Protein AF-A0A9N9SFZ7-F1 (afdb_monomer_lite)

pLDDT: mean 72.66, std 18.43, range [42.03, 94.31]

Foldseek 3Di:
DDPLLLLVLVLVPCLQQAPVDPSVPVPVSNLVSLVVSCVVVVHHSVVSNVSVVVVVVVLVVVVVVQVPDDPPPPRPPDPDPCNVSNCSNVVRPPDPPDPDDDDDPDPPDPPVVVVVVVVVVVVVVPPPPDDDPDDDDDD

Secondary structure (DSSP, 8-state):
--HHHHHHHHHT-GGGT-TTSGGGG-HHHHHHHHHHHHHHHTS-HHHHHHHHHHHHHHHHHHHHHHHHS-TTS-------TTTTTTGGGGGG----------------SSTTHHHHHHHHHHHTTSSSS----PPPPP-

Radius of gyration: 21.49 Å; chains: 1; bounding box: 52×38×78 Å

Organism: Phaedon cochleariae (NCBI:txid80249)

InterPro domains:
  IPR006578 MADF domain [PF10545] (6-89)
  IPR006578 MADF domain [PS51029] (5-94)
  IPR039353 Transcription factor Adf-1 [PTHR12243] (5-99)

Sequence (139 aa):
MDDGQLIERVGAFPQLFVKSDARYKNNRMRENAWKSIGIILDETPEACEHRWKILRNKYTGLRREVKLTPSGSGASEITWPYFKSMSFLDPYSQTRKSFSNITLKNVKENAWDSFSQMTELEENTKKENFEDSEPLPDV

Structure (mmCIF, N/CA/C/O backbone):
data_AF-A0A9N9SFZ7-F1
#
_entry.id   AF-A0A9N9SFZ7-F1
#
loop_
_atom_site.group_PDB
_atom_site.id
_atom_site.type_symbol
_atom_site.label_atom_id
_atom_site.label_alt_id
_atom_site.label_comp_id
_atom_site.label_asym_id
_atom_site.label_entity_id
_atom_site.label_seq_id
_atom_site.pdbx_PDB_ins_code
_atom_site.Cartn_x
_atom_site.Cartn_y
_atom_site.Cartn_z
_atom_site.occupancy
_atom_site.B_iso_or_equiv
_atom_site.auth_seq_id
_atom_site.auth_comp_id
_atom_site.auth_asym_id
_atom_site.auth_atom_id
_atom_site.pdbx_PDB_model_num
ATOM 1 N N . MET A 1 1 ? -0.972 10.560 -10.895 1.00 81.69 1 MET A N 1
ATOM 2 C CA . MET A 1 1 ? -1.413 9.242 -10.377 1.00 81.69 1 MET A CA 1
ATOM 3 C C . MET A 1 1 ? -2.711 9.307 -9.564 1.00 81.69 1 MET A C 1
ATOM 5 O O . MET A 1 1 ? -2.791 10.101 -8.632 1.00 81.69 1 MET A O 1
ATOM 9 N N . ASP A 1 2 ? -3.698 8.453 -9.872 1.00 91.44 2 ASP A N 1
ATOM 10 C CA . ASP A 1 2 ? -4.908 8.237 -9.053 1.00 91.44 2 ASP A CA 1
ATOM 11 C C . ASP A 1 2 ? -4.661 7.177 -7.958 1.00 91.44 2 ASP A C 1
ATOM 13 O O . ASP A 1 2 ? -4.240 6.050 -8.237 1.00 91.44 2 ASP A O 1
ATOM 17 N N . ASP A 1 3 ? -4.924 7.531 -6.697 1.00 92.69 3 ASP A N 1
ATOM 18 C CA . ASP A 1 3 ? -4.685 6.651 -5.545 1.00 92.69 3 ASP A CA 1
ATOM 19 C C . ASP A 1 3 ? -5.607 5.432 -5.508 1.00 92.69 3 ASP A C 1
ATOM 21 O O . ASP A 1 3 ? -5.183 4.352 -5.095 1.00 92.69 3 ASP A O 1
ATOM 25 N N . GLY A 1 4 ? -6.870 5.591 -5.904 1.00 92.75 4 GLY A N 1
ATOM 26 C CA . GLY A 1 4 ? -7.840 4.502 -5.918 1.00 92.75 4 GLY A CA 1
ATOM 27 C C . GLY A 1 4 ? -7.418 3.418 -6.902 1.00 92.75 4 GLY A C 1
ATOM 28 O O . GLY A 1 4 ? -7.376 2.239 -6.542 1.00 92.75 4 GLY A O 1
ATOM 29 N N . GLN A 1 5 ? -7.006 3.832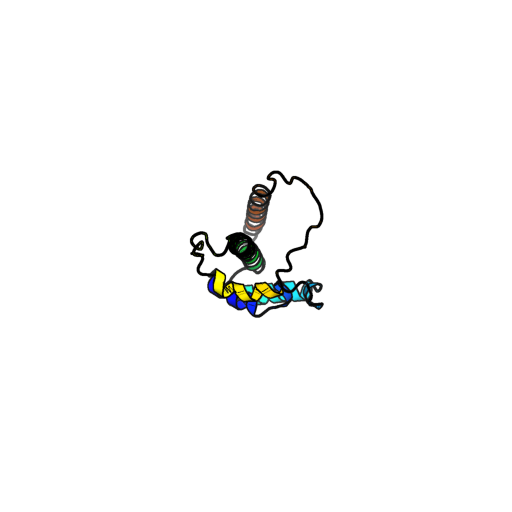 -8.102 1.00 92.81 5 GLN A N 1
ATOM 30 C CA . GLN A 1 5 ? -6.472 2.932 -9.120 1.00 92.81 5 GLN A CA 1
ATOM 31 C C . GLN A 1 5 ? -5.174 2.267 -8.656 1.00 92.81 5 GLN A C 1
ATOM 33 O O . GLN A 1 5 ? -5.033 1.052 -8.786 1.00 92.81 5 GLN A O 1
ATOM 38 N N . LEU A 1 6 ? -4.246 3.015 -8.049 1.00 93.88 6 LEU A N 1
ATOM 39 C CA . LEU A 1 6 ? -3.015 2.436 -7.504 1.00 93.88 6 LEU A CA 1
ATOM 40 C C . LEU A 1 6 ? -3.310 1.330 -6.482 1.00 93.88 6 LEU A C 1
ATOM 42 O O . LEU A 1 6 ? -2.698 0.263 -6.528 1.00 93.88 6 LEU A O 1
ATOM 46 N N . ILE A 1 7 ? -4.259 1.559 -5.574 1.00 94.31 7 ILE A N 1
ATOM 47 C CA . ILE A 1 7 ? -4.635 0.591 -4.537 1.00 94.31 7 ILE A CA 1
ATOM 48 C C . ILE A 1 7 ? -5.212 -0.679 -5.145 1.00 94.31 7 ILE A C 1
ATOM 50 O O . ILE A 1 7 ? -4.828 -1.777 -4.739 1.00 94.31 7 ILE A O 1
ATOM 54 N N . GLU A 1 8 ? -6.114 -0.532 -6.112 1.00 93.25 8 GLU A N 1
ATOM 55 C CA . GLU A 1 8 ? -6.723 -1.657 -6.812 1.00 93.25 8 GLU A CA 1
ATOM 56 C C . GLU A 1 8 ? -5.661 -2.498 -7.532 1.00 93.25 8 GLU A C 1
ATOM 58 O O . GLU A 1 8 ? -5.601 -3.717 -7.352 1.00 93.25 8 GLU A O 1
ATOM 63 N N . ARG A 1 9 ? -4.761 -1.847 -8.282 1.00 93.94 9 ARG A N 1
ATOM 64 C CA . ARG A 1 9 ? -3.688 -2.543 -9.001 1.00 93.94 9 ARG A CA 1
ATOM 65 C C . ARG A 1 9 ? -2.728 -3.233 -8.043 1.00 93.94 9 ARG A C 1
ATOM 67 O O . ARG A 1 9 ? -2.443 -4.409 -8.236 1.00 93.94 9 ARG A O 1
ATOM 74 N N . VAL A 1 10 ? -2.274 -2.566 -6.981 1.00 91.88 10 VAL A N 1
ATOM 75 C CA . VAL A 1 10 ? -1.390 -3.189 -5.981 1.00 91.88 10 VAL A CA 1
ATOM 76 C C . VAL A 1 10 ? -2.081 -4.356 -5.267 1.00 91.88 10 VAL A C 1
ATOM 78 O O . VAL A 1 10 ? -1.433 -5.368 -4.997 1.00 91.88 10 VAL A O 1
ATOM 81 N N . GLY A 1 11 ? -3.390 -4.265 -5.015 1.00 89.19 11 GLY A N 1
ATOM 82 C CA . GLY A 1 11 ? -4.188 -5.355 -4.449 1.00 89.19 11 GLY A CA 1
ATOM 83 C C . GLY A 1 11 ? -4.188 -6.626 -5.305 1.00 89.19 11 GLY A C 1
ATOM 84 O O . GLY A 1 11 ? -4.209 -7.728 -4.756 1.00 89.19 11 GLY A O 1
ATOM 85 N N . ALA A 1 12 ? -4.065 -6.491 -6.629 1.00 89.25 12 ALA A N 1
ATOM 86 C CA . ALA A 1 12 ? -3.950 -7.614 -7.561 1.00 89.25 12 ALA A CA 1
ATOM 87 C C . ALA A 1 12 ? -2.560 -8.283 -7.574 1.00 89.25 12 ALA A C 1
ATOM 89 O O . ALA A 1 12 ? -2.413 -9.375 -8.124 1.00 89.25 12 ALA A O 1
ATOM 90 N N . PHE A 1 13 ? -1.544 -7.673 -6.950 1.00 88.19 13 PHE A N 1
ATOM 91 C CA . PHE A 1 13 ? -0.168 -8.177 -6.912 1.00 88.19 13 PHE A CA 1
ATOM 92 C C . PHE A 1 13 ? 0.295 -8.497 -5.475 1.00 88.19 13 PHE A C 1
ATOM 94 O O . PHE A 1 13 ? 1.019 -7.708 -4.854 1.00 88.19 13 PHE A O 1
ATOM 101 N N . PRO A 1 14 ? -0.039 -9.689 -4.934 1.00 83.31 14 PRO A N 1
ATOM 102 C CA . PRO A 1 14 ? 0.351 -10.118 -3.587 1.00 83.31 14 PRO A CA 1
ATOM 103 C C . PRO A 1 14 ? 1.852 -10.006 -3.292 1.00 83.31 14 PRO A C 1
ATOM 105 O O . PRO A 1 14 ? 2.240 -9.700 -2.164 1.00 83.31 14 PRO A O 1
ATOM 108 N N . GLN A 1 15 ? 2.715 -10.176 -4.299 1.00 83.75 15 GLN A N 1
ATOM 109 C CA . GLN A 1 15 ? 4.170 -10.074 -4.155 1.00 83.75 15 GLN A CA 1
ATOM 110 C C . GLN A 1 15 ? 4.660 -8.697 -3.676 1.00 83.75 15 GLN A C 1
ATOM 112 O O . GLN A 1 15 ? 5.801 -8.585 -3.228 1.00 83.75 15 GLN A O 1
ATOM 117 N N . LEU A 1 16 ? 3.827 -7.653 -3.749 1.00 85.75 16 LEU A N 1
ATOM 118 C CA . LEU A 1 16 ? 4.174 -6.302 -3.304 1.00 85.75 16 LEU A CA 1
ATOM 119 C C . LEU A 1 16 ? 3.919 -6.067 -1.809 1.00 85.75 16 LEU A C 1
ATOM 121 O O . LEU A 1 16 ? 4.573 -5.215 -1.201 1.00 85.75 16 LEU A O 1
ATOM 125 N N . PHE A 1 17 ? 3.003 -6.816 -1.187 1.00 82.88 17 PHE A N 1
ATOM 126 C CA . PHE A 1 17 ? 2.578 -6.562 0.197 1.00 82.88 17 PHE A CA 1
ATOM 127 C C . PHE A 1 17 ? 2.595 -7.791 1.119 1.00 82.88 17 PHE A C 1
ATOM 129 O O . PHE A 1 17 ? 2.693 -7.624 2.341 1.00 82.88 17 PHE A O 1
ATOM 136 N N . VAL A 1 18 ? 2.562 -9.008 0.571 1.00 82.25 18 VAL A N 1
ATOM 137 C CA . VAL A 1 18 ? 2.530 -10.266 1.328 1.00 82.25 18 VAL A CA 1
ATOM 138 C C . VAL A 1 18 ? 3.947 -10.719 1.678 1.00 82.25 18 VAL A C 1
ATOM 140 O O . VAL A 1 18 ? 4.608 -11.417 0.921 1.00 82.25 18 VAL A O 1
ATOM 143 N N . LYS A 1 19 ? 4.414 -10.365 2.879 1.00 71.19 19 LYS A N 1
ATOM 144 C CA . LYS A 1 19 ? 5.759 -10.733 3.373 1.00 71.19 19 LYS A CA 1
ATOM 145 C C . LYS A 1 19 ? 5.975 -12.240 3.564 1.00 71.19 19 LYS A C 1
ATOM 147 O O . LYS A 1 19 ? 7.119 -12.679 3.638 1.00 71.19 19 LYS A O 1
ATOM 152 N N . SER A 1 20 ? 4.894 -13.006 3.707 1.00 68.38 20 SER A N 1
ATOM 153 C CA . SER A 1 20 ? 4.920 -14.463 3.870 1.00 68.38 20 SER A CA 1
ATOM 154 C C . SER A 1 20 ? 5.062 -15.220 2.548 1.00 68.38 20 SER A C 1
ATOM 156 O O . SER A 1 20 ? 5.303 -16.422 2.572 1.00 68.38 20 SER A O 1
ATOM 158 N N . ASP A 1 21 ? 4.925 -14.547 1.403 1.00 68.25 21 ASP A N 1
ATOM 159 C CA . ASP A 1 21 ? 5.059 -15.174 0.092 1.00 68.25 21 ASP A CA 1
ATOM 160 C C . ASP A 1 21 ? 6.545 -15.343 -0.262 1.00 68.25 21 ASP A C 1
ATOM 162 O O . ASP A 1 21 ? 7.345 -14.415 -0.124 1.00 68.25 21 ASP A O 1
ATOM 166 N N . ALA A 1 22 ? 6.934 -16.516 -0.763 1.00 65.19 22 ALA A N 1
ATOM 167 C CA . ALA A 1 22 ? 8.285 -16.746 -1.273 1.00 65.19 22 ALA A CA 1
ATOM 168 C C . ALA A 1 22 ? 8.652 -15.754 -2.396 1.00 65.19 22 ALA A C 1
ATOM 170 O O . ALA A 1 22 ? 9.804 -15.330 -2.504 1.00 65.19 22 ALA A O 1
ATOM 171 N N . ARG A 1 23 ? 7.660 -15.315 -3.181 1.00 64.38 23 ARG A N 1
ATOM 172 C CA . ARG A 1 23 ? 7.803 -14.345 -4.277 1.00 64.38 23 ARG A CA 1
ATOM 173 C C . ARG A 1 23 ? 8.104 -12.930 -3.793 1.00 64.38 23 ARG A C 1
ATOM 175 O O . ARG A 1 23 ? 8.724 -12.172 -4.529 1.00 64.38 23 ARG A O 1
ATOM 182 N N . TYR A 1 24 ? 7.758 -12.587 -2.549 1.00 68.06 24 TYR A N 1
ATOM 183 C CA . TYR A 1 24 ? 8.119 -11.298 -1.945 1.00 68.06 24 TYR A CA 1
ATOM 184 C C . TYR A 1 24 ? 9.639 -11.142 -1.783 1.00 68.06 24 TYR A C 1
ATOM 186 O O . TYR A 1 24 ? 10.162 -10.031 -1.843 1.00 68.06 24 TYR A O 1
ATOM 194 N N . LYS A 1 25 ? 10.376 -12.252 -1.621 1.00 70.12 25 LYS A N 1
ATOM 195 C CA . LYS A 1 25 ? 11.847 -12.239 -1.550 1.00 70.12 25 LYS A CA 1
ATOM 196 C C . LYS A 1 25 ? 12.513 -12.104 -2.923 1.00 70.12 25 LYS A C 1
ATOM 198 O O . LYS A 1 25 ? 13.714 -11.863 -2.989 1.00 70.12 25 LYS A O 1
ATOM 203 N N . ASN A 1 26 ? 11.760 -12.260 -4.011 1.00 82.81 26 ASN A N 1
ATOM 204 C CA . ASN A 1 26 ? 12.292 -12.144 -5.359 1.00 82.81 26 ASN A CA 1
ATOM 205 C C . ASN A 1 26 ? 12.204 -10.688 -5.837 1.00 82.81 26 ASN A C 1
ATOM 207 O O . ASN A 1 26 ? 11.155 -10.233 -6.298 1.00 82.81 26 ASN A O 1
ATOM 211 N N . ASN A 1 27 ? 13.324 -9.964 -5.749 1.00 81.69 27 ASN A N 1
ATOM 212 C CA . ASN A 1 27 ? 13.406 -8.565 -6.181 1.00 81.69 27 ASN A CA 1
ATOM 213 C C . ASN A 1 27 ? 12.962 -8.373 -7.635 1.00 81.69 27 ASN A C 1
ATOM 215 O O . ASN A 1 27 ? 12.226 -7.433 -7.915 1.00 81.69 27 ASN A O 1
ATOM 219 N N . ARG A 1 28 ? 13.296 -9.309 -8.534 1.00 85.31 28 ARG A N 1
ATOM 220 C CA . ARG A 1 28 ? 12.907 -9.228 -9.949 1.00 85.31 28 ARG A CA 1
ATOM 221 C C . ARG A 1 28 ? 11.390 -9.290 -10.139 1.00 85.31 28 ARG A C 1
ATOM 223 O O . ARG A 1 28 ? 10.843 -8.601 -10.989 1.00 85.31 28 ARG A O 1
ATOM 230 N N . MET A 1 29 ? 10.686 -10.091 -9.336 1.00 85.94 29 MET A N 1
ATOM 231 C CA . MET A 1 29 ? 9.219 -10.163 -9.400 1.00 85.94 29 MET A CA 1
ATOM 232 C C . MET A 1 29 ? 8.552 -8.897 -8.864 1.00 85.94 29 MET A C 1
ATOM 234 O O . MET A 1 29 ? 7.520 -8.486 -9.391 1.00 85.94 29 MET A O 1
ATOM 238 N N . ARG A 1 30 ? 9.134 -8.282 -7.829 1.00 87.75 30 ARG A N 1
ATOM 239 C CA . ARG A 1 30 ? 8.652 -7.007 -7.287 1.00 87.75 30 ARG A CA 1
ATOM 240 C C . ARG A 1 30 ? 8.861 -5.867 -8.277 1.00 87.75 30 ARG A C 1
ATOM 242 O O . ARG A 1 30 ? 7.928 -5.115 -8.522 1.00 87.75 30 ARG A O 1
ATOM 249 N N . GLU A 1 31 ? 10.045 -5.788 -8.874 1.00 88.81 31 GLU A N 1
ATOM 250 C CA . GLU A 1 31 ? 10.368 -4.792 -9.896 1.00 88.81 31 GLU A CA 1
ATOM 251 C C . GLU A 1 31 ? 9.445 -4.928 -11.113 1.00 88.81 31 GLU A C 1
ATOM 253 O O . GLU A 1 31 ? 8.843 -3.948 -11.542 1.00 88.81 31 GLU A O 1
ATOM 258 N N . ASN A 1 32 ? 9.244 -6.150 -11.619 1.00 91.06 32 ASN A N 1
ATOM 259 C CA . ASN A 1 32 ? 8.327 -6.390 -12.733 1.00 91.06 32 ASN A CA 1
ATOM 260 C C . ASN A 1 32 ? 6.887 -5.985 -12.398 1.00 91.06 32 ASN A C 1
ATOM 262 O O . ASN A 1 32 ? 6.207 -5.415 -13.243 1.00 91.06 32 ASN A O 1
ATOM 266 N N . ALA A 1 33 ? 6.429 -6.242 -11.170 1.00 91.94 33 ALA A N 1
ATOM 267 C CA . ALA A 1 33 ? 5.096 -5.836 -10.739 1.00 91.94 33 ALA A CA 1
ATOM 268 C C . ALA A 1 33 ? 4.944 -4.309 -10.727 1.00 91.94 33 ALA A C 1
ATOM 270 O O . ALA A 1 33 ? 3.966 -3.797 -11.263 1.00 91.94 33 ALA A O 1
ATOM 271 N N . TRP A 1 34 ? 5.923 -3.579 -10.181 1.00 92.69 34 TRP A N 1
ATOM 272 C CA . TRP A 1 34 ? 5.909 -2.116 -10.212 1.00 92.69 34 TRP A CA 1
ATOM 273 C C . TRP A 1 34 ? 5.976 -1.564 -11.631 1.00 92.69 34 TRP A C 1
ATOM 275 O O . TRP A 1 34 ? 5.230 -0.642 -11.938 1.00 92.69 34 TRP A O 1
ATOM 285 N N . LYS A 1 35 ? 6.787 -2.158 -12.516 1.00 93.00 35 LYS A N 1
ATOM 286 C CA . LYS A 1 35 ? 6.829 -1.784 -13.938 1.00 93.00 35 LYS A CA 1
ATOM 287 C C . LYS A 1 35 ? 5.470 -1.967 -14.607 1.00 93.00 35 LYS A C 1
ATOM 289 O O . LYS A 1 35 ? 5.008 -1.067 -15.296 1.00 93.00 35 LYS A O 1
ATOM 294 N N . SER A 1 36 ? 4.803 -3.099 -14.378 1.00 93.50 36 SER A N 1
ATOM 295 C CA . SER A 1 36 ? 3.460 -3.336 -14.915 1.00 93.50 36 SER A CA 1
ATOM 296 C C . SER A 1 36 ? 2.442 -2.318 -14.400 1.00 93.50 36 SER A C 1
ATOM 298 O O . SER A 1 36 ? 1.630 -1.835 -15.179 1.00 93.50 36 SER A O 1
ATOM 300 N N . ILE A 1 37 ? 2.489 -1.974 -13.110 1.00 93.50 37 ILE A N 1
ATOM 301 C CA . ILE A 1 37 ? 1.605 -0.953 -12.528 1.00 93.50 37 ILE A CA 1
ATOM 302 C C . ILE A 1 37 ? 1.901 0.426 -13.126 1.00 93.50 37 ILE A C 1
ATOM 304 O O . ILE A 1 37 ? 0.962 1.110 -13.518 1.00 93.50 37 ILE A O 1
ATOM 308 N N . GLY A 1 38 ? 3.177 0.800 -13.239 1.00 92.50 38 GLY A N 1
ATOM 309 C CA . GLY A 1 38 ? 3.602 2.071 -13.822 1.00 92.50 38 GLY A CA 1
ATOM 310 C C . GLY A 1 38 ? 3.100 2.248 -15.253 1.00 92.50 38 GLY A C 1
ATOM 311 O O . GLY A 1 38 ? 2.463 3.247 -15.553 1.00 92.50 38 GLY A O 1
ATOM 312 N N . ILE A 1 39 ? 3.242 1.221 -16.099 1.00 93.06 39 ILE A N 1
ATOM 313 C CA . ILE A 1 39 ? 2.717 1.237 -17.477 1.00 93.06 39 ILE A CA 1
ATOM 314 C C . ILE A 1 39 ? 1.194 1.442 -17.507 1.00 93.06 39 ILE A C 1
ATOM 316 O O . ILE A 1 39 ? 0.680 2.151 -18.363 1.00 93.06 39 ILE A O 1
ATOM 320 N N . ILE A 1 40 ? 0.456 0.813 -16.589 1.00 91.75 40 ILE A N 1
ATOM 321 C CA . ILE A 1 40 ? -1.011 0.912 -16.540 1.00 91.75 40 ILE A CA 1
ATOM 322 C C . ILE A 1 40 ? -1.473 2.298 -16.075 1.00 91.75 40 ILE A C 1
ATOM 324 O O . ILE A 1 40 ? -2.528 2.758 -16.505 1.00 91.75 40 ILE A O 1
ATOM 328 N N . LEU A 1 41 ? -0.725 2.921 -15.164 1.00 91.12 41 LEU A N 1
ATOM 329 C CA . LEU A 1 41 ? -1.050 4.223 -14.579 1.00 91.12 41 LEU A CA 1
ATOM 330 C C . LEU A 1 41 ? -0.384 5.398 -15.307 1.00 91.12 41 LEU A C 1
ATOM 332 O O . LEU A 1 41 ? -0.596 6.530 -14.883 1.00 91.12 41 LEU A O 1
ATOM 336 N N . ASP A 1 42 ? 0.380 5.121 -16.367 1.00 91.81 42 ASP A N 1
ATOM 337 C CA . ASP A 1 42 ? 1.206 6.084 -17.106 1.00 91.81 42 ASP A CA 1
ATOM 338 C C . ASP A 1 42 ? 2.192 6.849 -16.202 1.00 91.81 42 ASP A C 1
ATOM 340 O O . ASP A 1 42 ? 2.348 8.063 -1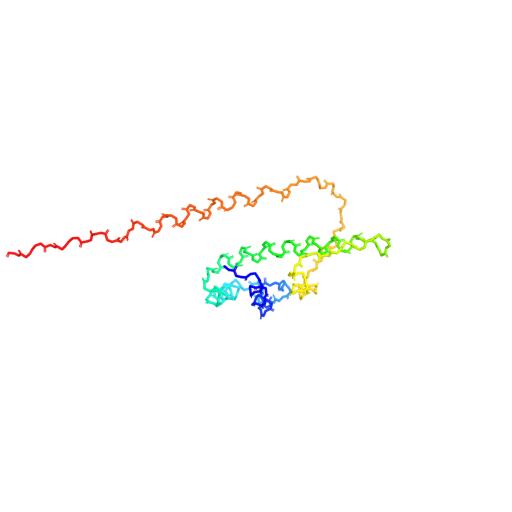6.269 1.00 91.81 42 ASP A O 1
ATOM 344 N N . GLU A 1 43 ? 2.827 6.120 -15.282 1.00 92.81 43 GLU A N 1
ATOM 345 C CA . GLU A 1 43 ? 3.687 6.663 -14.228 1.00 92.81 43 GLU A CA 1
ATOM 346 C C . GLU A 1 43 ? 4.945 5.806 -14.041 1.00 92.81 43 GLU A C 1
ATOM 348 O O . GLU A 1 43 ? 5.006 4.635 -14.432 1.00 92.81 43 GLU A O 1
ATOM 353 N N . THR A 1 44 ? 5.967 6.359 -13.386 1.00 91.88 44 THR A N 1
ATOM 354 C CA . THR A 1 44 ? 7.187 5.597 -13.095 1.00 91.88 44 THR A CA 1
ATOM 355 C C . THR A 1 44 ? 6.940 4.552 -11.995 1.00 91.88 44 THR A C 1
ATOM 357 O O . THR A 1 44 ? 6.163 4.785 -11.053 1.00 91.88 44 THR A O 1
ATOM 360 N N . PRO A 1 45 ? 7.577 3.367 -12.075 1.00 89.75 45 PRO A N 1
ATOM 361 C CA . PRO A 1 45 ? 7.457 2.346 -11.037 1.00 89.75 45 PRO A CA 1
ATOM 362 C C . PRO A 1 45 ? 7.906 2.860 -9.660 1.00 89.75 45 PRO A C 1
ATOM 364 O O . PRO A 1 45 ? 7.320 2.485 -8.642 1.00 89.75 45 PRO A O 1
ATOM 367 N N . GLU A 1 46 ? 8.893 3.755 -9.621 1.00 89.88 46 GLU A N 1
ATOM 368 C CA . GLU A 1 46 ? 9.410 4.393 -8.412 1.00 89.88 46 GLU A CA 1
ATOM 369 C C . GLU A 1 46 ? 8.367 5.317 -7.769 1.00 89.88 46 GLU A C 1
ATOM 371 O O . GLU A 1 46 ? 8.138 5.234 -6.556 1.00 89.88 46 GLU A O 1
ATOM 376 N N . ALA A 1 47 ? 7.678 6.141 -8.570 1.00 89.12 47 ALA A N 1
ATOM 377 C CA . ALA A 1 47 ? 6.590 6.995 -8.093 1.00 89.12 47 ALA A CA 1
ATOM 378 C C . ALA A 1 47 ? 5.423 6.159 -7.545 1.00 89.12 47 ALA A C 1
ATOM 380 O O . ALA A 1 47 ? 4.896 6.456 -6.468 1.00 89.12 47 ALA A O 1
ATOM 381 N N . CYS A 1 48 ? 5.068 5.061 -8.227 1.00 92.12 48 CYS A N 1
ATOM 382 C CA . CYS A 1 48 ? 4.033 4.124 -7.772 1.00 92.12 48 CYS A CA 1
ATOM 383 C C . CYS A 1 48 ? 4.393 3.513 -6.413 1.00 92.12 48 CYS A C 1
ATOM 385 O O . CYS A 1 48 ? 3.570 3.474 -5.491 1.00 92.12 48 CYS A O 1
ATOM 387 N N . GLU A 1 49 ? 5.637 3.047 -6.272 1.00 90.69 49 GLU A N 1
ATOM 388 C CA . GLU A 1 49 ? 6.122 2.447 -5.035 1.00 90.69 49 GLU A CA 1
ATOM 389 C C . GLU A 1 49 ? 6.122 3.459 -3.884 1.00 90.69 49 GLU A C 1
ATOM 391 O O . GLU A 1 49 ? 5.705 3.140 -2.763 1.00 90.69 49 GLU A O 1
ATOM 396 N N . HIS A 1 50 ? 6.592 4.678 -4.145 1.00 89.69 50 HIS A N 1
ATOM 397 C CA . HIS A 1 50 ? 6.624 5.757 -3.163 1.00 89.69 50 HIS A CA 1
ATOM 398 C C . HIS A 1 50 ? 5.218 6.119 -2.694 1.00 89.69 50 HIS A C 1
ATOM 400 O O . HIS A 1 50 ? 4.939 6.096 -1.488 1.00 89.69 50 HIS A O 1
ATOM 406 N N . ARG A 1 51 ? 4.295 6.332 -3.636 1.00 92.75 51 ARG A N 1
ATOM 407 C CA . ARG A 1 51 ? 2.909 6.667 -3.320 1.00 92.75 51 ARG A CA 1
ATOM 408 C C . ARG A 1 51 ? 2.234 5.566 -2.510 1.00 92.75 51 ARG A C 1
ATOM 410 O O . ARG A 1 51 ? 1.602 5.842 -1.486 1.00 92.75 51 ARG A O 1
ATOM 417 N N . TRP A 1 52 ? 2.449 4.308 -2.886 1.00 93.19 52 TRP A N 1
ATOM 418 C CA . TRP A 1 52 ? 1.946 3.159 -2.139 1.00 93.19 52 TRP A CA 1
ATOM 419 C C . TRP A 1 52 ? 2.477 3.104 -0.700 1.00 93.19 52 TRP A C 1
ATOM 421 O O . TRP A 1 52 ? 1.710 2.824 0.227 1.00 93.19 52 TRP A O 1
ATOM 431 N N . LYS A 1 53 ? 3.766 3.401 -0.472 1.00 89.69 53 LYS A N 1
ATOM 432 C CA . LYS A 1 53 ? 4.344 3.465 0.884 1.00 89.69 53 LYS A CA 1
ATOM 433 C C . LYS A 1 53 ? 3.623 4.501 1.748 1.00 89.69 53 LYS A C 1
ATOM 435 O O . LYS A 1 53 ? 3.291 4.190 2.894 1.00 89.69 53 LYS A O 1
ATOM 440 N N . ILE A 1 54 ? 3.335 5.686 1.205 1.00 91.19 54 ILE A N 1
ATOM 441 C CA . ILE A 1 54 ? 2.602 6.748 1.914 1.00 91.19 54 ILE A CA 1
ATOM 442 C C . ILE A 1 54 ? 1.196 6.271 2.291 1.00 91.19 54 ILE A C 1
ATOM 444 O O . ILE A 1 54 ? 0.812 6.333 3.463 1.00 91.19 54 ILE A O 1
ATOM 448 N N . LEU A 1 55 ? 0.444 5.741 1.321 1.00 92.50 55 LEU A N 1
ATOM 449 C CA . LEU A 1 55 ? -0.922 5.269 1.547 1.00 92.50 55 LEU A CA 1
ATOM 450 C C . LEU A 1 55 ? -0.956 4.138 2.587 1.00 92.50 55 LEU A C 1
ATOM 452 O O . LEU A 1 55 ? -1.750 4.170 3.529 1.00 92.50 55 LEU A O 1
ATOM 456 N N . ARG A 1 56 ? -0.035 3.172 2.485 1.00 90.38 56 ARG A N 1
ATOM 457 C CA . ARG A 1 56 ? 0.094 2.077 3.452 1.00 90.38 56 ARG A CA 1
ATOM 458 C C . ARG A 1 56 ? 0.431 2.589 4.851 1.00 90.38 56 ARG A C 1
ATOM 460 O O . ARG A 1 56 ? -0.136 2.098 5.826 1.00 90.38 56 ARG A O 1
ATOM 467 N N . ASN A 1 57 ? 1.344 3.551 4.980 1.00 88.69 57 ASN A N 1
ATOM 468 C CA . ASN A 1 57 ? 1.693 4.126 6.279 1.00 88.69 57 ASN A CA 1
ATOM 469 C C . ASN A 1 57 ? 0.460 4.756 6.937 1.00 88.69 57 ASN A C 1
ATOM 471 O O . ASN A 1 57 ? 0.150 4.413 8.082 1.00 88.69 57 ASN A O 1
ATOM 475 N N . LYS A 1 58 ? -0.295 5.568 6.185 1.00 90.12 58 LYS A N 1
ATOM 476 C CA . LYS A 1 58 ? -1.560 6.162 6.640 1.00 90.12 58 LYS A CA 1
ATOM 477 C C . LYS A 1 58 ? -2.573 5.096 7.064 1.00 90.12 58 LYS A C 1
ATOM 479 O O . LYS A 1 58 ? -3.099 5.167 8.173 1.00 90.12 58 LYS A O 1
ATOM 484 N N . TYR A 1 59 ? -2.762 4.058 6.248 1.00 90.25 59 TYR A N 1
ATOM 485 C CA . TYR A 1 59 ? -3.625 2.922 6.578 1.00 90.25 59 TYR A CA 1
ATOM 486 C C . TYR A 1 59 ? -3.225 2.246 7.894 1.00 90.25 59 TYR A C 1
ATOM 488 O O . TYR A 1 59 ? -4.071 2.008 8.753 1.00 90.25 59 TYR A O 1
ATOM 496 N N . THR A 1 60 ? -1.932 1.969 8.102 1.00 86.75 60 THR A N 1
ATOM 497 C CA . THR A 1 60 ? -1.472 1.316 9.338 1.00 86.75 60 THR A CA 1
ATOM 498 C C . THR A 1 60 ? -1.633 2.190 10.580 1.00 86.75 60 THR A C 1
ATOM 500 O O . THR A 1 60 ? -1.845 1.644 11.662 1.00 86.75 60 THR A O 1
ATOM 503 N N . GLY A 1 61 ? -1.539 3.517 10.444 1.00 85.12 61 GLY A N 1
ATOM 504 C CA . GLY A 1 61 ? -1.838 4.470 11.514 1.00 85.12 61 GLY A CA 1
ATOM 505 C C . GLY A 1 61 ? -3.312 4.415 11.905 1.00 85.12 61 GLY A C 1
ATOM 506 O O . GLY A 1 61 ? -3.624 4.071 13.043 1.00 85.12 61 GLY A O 1
ATOM 507 N N . LEU A 1 62 ? -4.203 4.610 10.926 1.00 86.81 62 LEU A N 1
ATOM 508 C CA . LEU A 1 62 ? -5.656 4.526 11.117 1.00 86.81 62 LEU A CA 1
ATOM 509 C C . LEU A 1 62 ? -6.073 3.169 11.695 1.00 86.81 62 LEU A C 1
ATOM 511 O O . LEU A 1 62 ? -6.879 3.087 12.615 1.00 86.81 62 LEU A O 1
ATOM 515 N N . ARG A 1 63 ? -5.471 2.072 11.222 1.00 85.00 63 ARG A N 1
ATOM 516 C CA . ARG A 1 63 ? -5.782 0.728 11.722 1.00 85.00 63 ARG A CA 1
ATOM 517 C C . ARG A 1 63 ? -5.377 0.526 13.182 1.00 85.00 63 ARG A C 1
ATOM 519 O O . ARG A 1 63 ? -6.017 -0.266 13.871 1.00 85.00 63 ARG A O 1
ATOM 526 N N . ARG A 1 64 ? -4.320 1.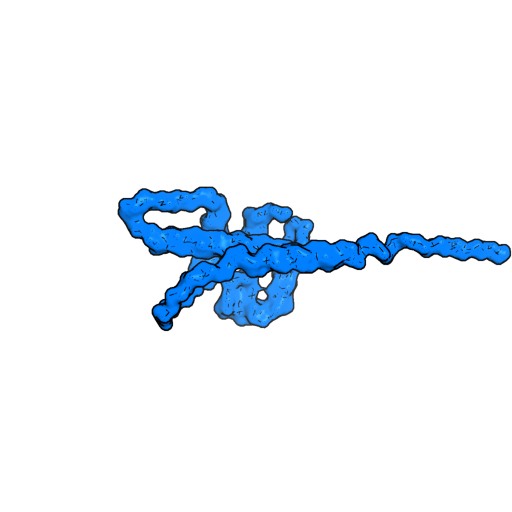195 13.659 1.00 82.31 64 ARG A N 1
ATOM 527 C CA . ARG A 1 64 ? -3.947 1.184 15.084 1.00 82.31 64 ARG A CA 1
ATOM 528 C C . ARG A 1 64 ? -4.923 2.005 15.910 1.00 82.31 64 ARG A C 1
ATOM 530 O O . ARG A 1 64 ? -5.329 1.519 16.954 1.00 82.31 64 ARG A O 1
ATOM 537 N N . GLU A 1 65 ? -5.313 3.179 15.429 1.00 81.31 65 GLU A N 1
ATOM 538 C CA . GLU A 1 65 ? -6.293 4.039 16.097 1.00 81.31 65 GLU A CA 1
ATOM 539 C C . GLU A 1 65 ? -7.610 3.289 16.330 1.00 81.31 65 GLU A C 1
ATOM 541 O O . GLU A 1 65 ? -8.037 3.139 17.468 1.00 81.31 65 GLU A O 1
ATOM 546 N N . VAL A 1 66 ? -8.149 2.648 15.289 1.00 80.88 66 VAL A N 1
ATOM 547 C CA . VAL A 1 66 ? -9.370 1.823 15.375 1.00 80.88 66 VAL A CA 1
ATOM 548 C C . VAL A 1 66 ? -9.254 0.683 16.386 1.00 80.88 66 VAL A C 1
ATOM 550 O O . VAL A 1 66 ? -10.235 0.325 17.026 1.00 80.88 66 VAL A O 1
ATOM 553 N N . LYS A 1 67 ? -8.070 0.073 16.521 1.00 76.06 67 LYS A N 1
ATOM 554 C CA . LYS A 1 67 ? -7.838 -1.000 17.503 1.00 76.06 67 LYS A CA 1
ATOM 555 C C . LYS A 1 67 ? -7.709 -0.477 18.935 1.00 76.06 67 LYS A C 1
ATOM 557 O O . LYS A 1 67 ? -7.924 -1.252 19.861 1.00 76.06 67 LYS A O 1
ATOM 562 N N . LEU A 1 68 ? -7.284 0.773 19.109 1.00 73.12 68 LEU A N 1
ATOM 563 C CA . LEU A 1 68 ? -7.066 1.39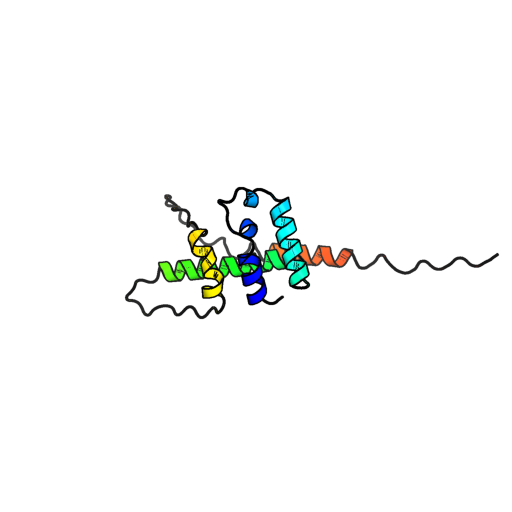8 20.412 1.00 73.12 68 LEU A CA 1
ATOM 564 C C . LEU A 1 68 ? -8.331 2.069 20.955 1.00 73.12 68 LEU A C 1
ATOM 566 O O . LEU A 1 68 ? -8.441 2.188 22.171 1.00 73.12 68 LEU A O 1
ATOM 570 N N . THR A 1 69 ? -9.277 2.467 20.098 1.00 68.38 69 THR A N 1
ATOM 571 C CA . THR A 1 69 ? -10.569 3.036 20.506 1.00 68.38 69 THR A CA 1
ATOM 572 C C . THR A 1 69 ? -11.465 1.954 21.136 1.00 68.38 69 THR A C 1
ATOM 574 O O . THR A 1 69 ? -11.892 1.034 20.435 1.00 68.38 69 THR A O 1
ATOM 577 N N . PRO A 1 70 ? -11.775 2.022 22.446 1.00 61.25 70 PRO A N 1
ATOM 578 C CA . PRO A 1 70 ? -12.666 1.066 23.105 1.00 61.25 70 PRO A CA 1
ATOM 579 C C . PRO A 1 70 ? -14.110 1.203 22.600 1.00 61.25 70 PRO A C 1
ATOM 581 O O . PRO A 1 70 ? -14.556 2.308 22.298 1.00 61.25 70 PRO A O 1
ATOM 584 N N . SER A 1 71 ? -14.880 0.107 22.589 1.00 59.19 71 SER A N 1
ATOM 585 C CA . SER A 1 71 ? -16.270 0.027 22.084 1.00 59.19 71 SER A CA 1
ATOM 586 C C . SER A 1 71 ? -17.327 0.914 22.784 1.00 59.19 71 SER A C 1
ATOM 588 O O . SER A 1 71 ? -18.516 0.696 22.580 1.00 59.19 71 SER A O 1
ATOM 590 N N . GLY A 1 72 ? -16.942 1.908 23.588 1.00 54.88 72 GLY A N 1
ATOM 591 C CA . GLY A 1 72 ? -17.858 2.822 24.288 1.00 54.88 72 GLY A CA 1
ATOM 592 C C . GLY A 1 72 ? -17.498 4.311 24.212 1.00 54.88 72 GLY A C 1
ATOM 593 O O . GLY A 1 72 ? -18.288 5.141 24.650 1.00 54.88 72 GLY A O 1
ATOM 594 N N . SER A 1 73 ? -16.343 4.678 23.652 1.00 58.03 73 SER A N 1
ATOM 595 C CA . SER A 1 73 ? -16.024 6.066 23.291 1.00 58.03 73 SER A CA 1
ATOM 596 C C . SER A 1 73 ? -16.461 6.285 21.847 1.00 58.03 73 SER A C 1
ATOM 598 O O . SER A 1 73 ? -16.100 5.460 21.009 1.00 58.03 73 SER A O 1
ATOM 600 N N . GLY A 1 74 ? -17.240 7.339 21.568 1.00 55.00 74 GLY A N 1
ATOM 601 C CA . GLY A 1 74 ? -17.781 7.653 20.237 1.00 55.00 74 GLY A CA 1
ATOM 602 C C . GLY A 1 74 ? -16.806 7.277 19.124 1.00 55.00 74 GLY A C 1
ATOM 603 O O . GLY A 1 74 ? -15.682 7.773 19.101 1.00 55.00 74 GLY A O 1
ATOM 604 N N . ALA A 1 75 ? -17.203 6.310 18.294 1.00 59.50 75 ALA A N 1
ATOM 605 C CA . ALA A 1 75 ? -16.325 5.698 17.311 1.00 59.50 75 ALA A CA 1
ATOM 606 C C . ALA A 1 75 ? -15.663 6.787 16.461 1.00 59.50 75 ALA A C 1
ATOM 608 O O . ALA A 1 75 ? -16.367 7.595 15.856 1.00 59.50 75 ALA A O 1
ATOM 609 N N . SER A 1 76 ? -14.328 6.810 16.415 1.00 63.00 76 SER A N 1
ATOM 610 C CA . SER A 1 76 ? -13.605 7.652 15.464 1.00 63.00 76 SER A CA 1
ATOM 611 C C . SER A 1 76 ? -14.031 7.222 14.062 1.00 63.00 76 SER A C 1
ATOM 613 O O . SER A 1 76 ? -13.636 6.155 13.585 1.00 63.00 76 SER A O 1
ATOM 615 N N . GLU A 1 77 ? -14.896 8.008 13.425 1.00 70.94 77 GLU A N 1
ATOM 616 C CA . GLU A 1 77 ? -15.316 7.748 12.058 1.00 70.94 77 GLU A CA 1
ATOM 617 C C . GLU A 1 77 ? -14.102 7.943 11.150 1.00 70.94 77 GLU A C 1
ATOM 619 O O . GLU A 1 77 ? -13.512 9.022 11.073 1.00 70.94 77 GLU A O 1
ATOM 624 N N . ILE A 1 78 ? -13.674 6.868 10.491 1.00 80.56 78 ILE A N 1
ATOM 625 C CA . ILE A 1 78 ? -12.533 6.936 9.586 1.00 80.56 78 ILE A CA 1
ATOM 626 C C . ILE A 1 78 ? -12.990 7.650 8.321 1.00 80.56 78 ILE A C 1
ATOM 628 O O . ILE A 1 78 ? -13.608 7.054 7.444 1.00 80.56 78 ILE A O 1
ATOM 632 N N . THR A 1 79 ? -12.627 8.920 8.199 1.00 85.00 79 THR A N 1
ATOM 633 C CA . THR A 1 79 ? -12.983 9.769 7.051 1.00 85.00 79 THR A CA 1
ATOM 634 C C . THR A 1 79 ? -12.162 9.475 5.795 1.00 85.00 79 THR A C 1
ATOM 636 O O . THR A 1 79 ? -12.384 10.074 4.744 1.00 85.00 79 THR A O 1
ATOM 639 N N . TRP A 1 80 ? -11.180 8.572 5.872 1.00 90.69 80 TRP A N 1
ATOM 640 C CA . TRP A 1 80 ? -10.282 8.311 4.755 1.00 90.69 80 TRP A CA 1
ATOM 641 C C . TRP A 1 80 ? -10.917 7.352 3.729 1.00 90.69 80 TRP A C 1
ATOM 643 O O . TRP A 1 80 ? -11.094 6.170 4.040 1.00 90.69 80 TRP A O 1
ATOM 653 N N . PRO A 1 81 ? -11.195 7.804 2.488 1.00 89.56 81 PRO A N 1
ATOM 654 C CA . PRO A 1 81 ? -11.989 7.046 1.512 1.00 89.56 81 PRO A CA 1
ATOM 655 C C . PRO A 1 81 ? -11.347 5.714 1.102 1.00 89.56 81 PRO A C 1
ATOM 657 O O . PRO A 1 81 ? -12.037 4.747 0.790 1.00 89.56 81 PRO A O 1
ATOM 660 N N . TYR A 1 82 ? -10.019 5.626 1.165 1.00 91.00 82 TYR A N 1
ATOM 661 C CA . TYR A 1 82 ? -9.263 4.437 0.776 1.00 91.00 82 TYR A CA 1
ATOM 662 C C . TYR A 1 82 ? -9.143 3.381 1.877 1.00 91.00 82 TYR A C 1
ATOM 664 O O . TYR A 1 82 ? -8.624 2.291 1.629 1.00 91.00 82 TYR A O 1
ATOM 672 N N . PHE A 1 83 ? -9.623 3.667 3.092 1.00 88.06 83 PHE A N 1
ATOM 673 C CA . PHE A 1 83 ? -9.468 2.756 4.222 1.00 88.06 83 PHE A CA 1
ATOM 674 C C . PHE A 1 83 ? -10.116 1.391 3.957 1.00 88.06 83 PHE A C 1
ATOM 676 O O . PHE A 1 83 ? -9.501 0.351 4.196 1.00 88.06 83 PHE A O 1
ATOM 683 N N . LYS A 1 84 ? -11.337 1.389 3.405 1.00 88.00 84 LYS A N 1
ATOM 684 C CA . LYS A 1 84 ? -12.052 0.157 3.049 1.00 88.00 84 LYS A CA 1
ATOM 685 C C . LYS A 1 84 ? -11.364 -0.575 1.899 1.00 88.00 84 LYS A C 1
ATOM 687 O O . LYS A 1 84 ? -11.179 -1.788 1.983 1.00 88.00 84 LYS A O 1
ATOM 692 N N . SER A 1 85 ? -10.931 0.152 0.870 1.00 90.06 85 SER A N 1
ATOM 693 C CA . SER A 1 85 ? -10.233 -0.425 -0.284 1.00 90.06 85 SER A CA 1
ATOM 694 C C . SER A 1 85 ? -8.901 -1.064 0.098 1.00 90.06 85 SER A C 1
ATOM 696 O O . SER A 1 85 ? -8.503 -2.032 -0.528 1.00 90.06 85 SER A O 1
ATOM 698 N N . MET A 1 86 ? -8.242 -0.595 1.161 1.00 91.56 86 MET A N 1
ATOM 699 C CA . MET A 1 86 ? -7.000 -1.173 1.687 1.00 91.56 86 MET A CA 1
ATOM 700 C C . MET A 1 86 ? -7.196 -2.301 2.711 1.00 91.56 86 MET A C 1
ATOM 702 O O . MET A 1 86 ? -6.213 -2.848 3.214 1.00 91.56 86 MET A O 1
ATOM 706 N N . SER A 1 87 ? -8.438 -2.691 3.018 1.00 88.81 87 SER A N 1
ATOM 707 C CA . SER A 1 87 ? -8.733 -3.740 4.010 1.00 88.81 87 SER A CA 1
ATOM 708 C C . SER A 1 87 ? -8.135 -5.111 3.672 1.00 88.81 87 SER A C 1
ATOM 710 O O . SER A 1 87 ? -7.857 -5.892 4.578 1.00 88.81 87 SER A O 1
ATOM 712 N N . PHE A 1 88 ? -7.822 -5.385 2.400 1.00 88.31 88 PHE A N 1
ATOM 713 C CA . PHE A 1 88 ? -7.126 -6.612 1.984 1.00 88.31 88 PHE A CA 1
ATOM 714 C C . PHE A 1 88 ? -5.728 -6.770 2.607 1.00 88.31 88 PHE A C 1
ATOM 716 O O . PHE A 1 88 ? -5.158 -7.861 2.588 1.00 88.31 88 PHE A O 1
ATOM 723 N N . LEU A 1 89 ? -5.160 -5.700 3.170 1.00 87.69 89 LEU A N 1
ATOM 724 C CA . LEU A 1 89 ? -3.893 -5.739 3.891 1.00 87.69 89 LEU A CA 1
ATOM 725 C C . LEU A 1 89 ? -4.021 -6.317 5.304 1.00 87.69 89 LEU A C 1
ATOM 727 O O . LEU A 1 89 ? -3.000 -6.691 5.883 1.00 87.69 89 LEU A O 1
ATOM 731 N N . ASP A 1 90 ? -5.230 -6.411 5.863 1.00 83.75 90 ASP A N 1
ATOM 732 C CA . ASP A 1 90 ? -5.462 -6.854 7.242 1.00 83.75 90 ASP A CA 1
ATOM 733 C C . ASP A 1 90 ? -4.836 -8.219 7.580 1.00 83.75 90 ASP A C 1
ATOM 735 O O . ASP A 1 90 ? -4.120 -8.294 8.586 1.00 83.75 90 ASP A O 1
ATOM 739 N N . PRO A 1 91 ? -4.997 -9.280 6.758 1.00 81.44 91 PRO A N 1
ATOM 740 C CA . PRO A 1 91 ? -4.412 -10.594 7.044 1.00 81.44 91 PRO A CA 1
ATOM 741 C C . PRO A 1 91 ? -2.876 -10.581 7.059 1.00 81.44 91 PRO A C 1
ATOM 743 O O . PRO A 1 91 ? -2.238 -11.389 7.733 1.00 81.44 91 PRO A O 1
ATOM 746 N N . TYR A 1 92 ? -2.271 -9.644 6.326 1.00 77.56 92 TYR A N 1
ATOM 747 C CA . TYR A 1 92 ? -0.825 -9.555 6.109 1.00 77.56 92 TYR A CA 1
ATOM 748 C C . TYR A 1 92 ? -0.159 -8.460 6.949 1.00 77.56 92 TYR A C 1
ATOM 750 O O . TYR A 1 92 ? 1.070 -8.397 7.056 1.00 77.56 92 TYR A O 1
ATOM 758 N N . SER A 1 93 ? -0.956 -7.610 7.595 1.00 67.62 93 SER A N 1
ATOM 759 C CA . SER A 1 93 ? -0.512 -6.590 8.536 1.00 67.62 93 SER A CA 1
ATOM 760 C C . SER A 1 93 ? -0.265 -7.216 9.912 1.00 67.62 93 SER A C 1
ATOM 762 O O . SER A 1 93 ? -0.858 -6.825 10.922 1.00 67.62 93 SER A O 1
ATOM 764 N N . GLN A 1 94 ? 0.631 -8.207 9.966 1.00 58.28 94 GLN A N 1
ATOM 765 C CA . GLN A 1 94 ? 1.068 -8.804 11.222 1.00 58.28 94 GLN A CA 1
ATOM 766 C C . GLN A 1 94 ? 1.714 -7.720 12.086 1.00 58.28 94 GLN A C 1
ATOM 768 O O . GLN A 1 94 ? 2.813 -7.224 11.824 1.00 58.28 94 GLN A O 1
ATOM 773 N N . THR A 1 95 ? 0.986 -7.321 13.124 1.00 53.28 95 THR A N 1
ATOM 774 C CA . THR A 1 95 ? 1.506 -6.453 14.173 1.00 53.28 95 THR A CA 1
ATOM 775 C C . THR A 1 95 ? 2.533 -7.295 14.918 1.00 53.28 95 THR A C 1
ATOM 777 O O . THR A 1 95 ? 2.174 -8.346 15.451 1.00 53.28 95 THR A O 1
ATOM 780 N N . ARG A 1 96 ? 3.815 -6.901 14.929 1.00 50.56 96 ARG A N 1
ATOM 781 C CA . ARG A 1 96 ? 4.771 -7.553 15.831 1.00 50.56 96 ARG A CA 1
ATOM 782 C C . ARG A 1 96 ? 4.199 -7.428 17.243 1.00 50.56 96 ARG A C 1
ATOM 784 O O . ARG A 1 96 ? 4.005 -6.308 17.711 1.00 50.56 96 ARG A O 1
ATOM 791 N N . LYS A 1 97 ? 3.918 -8.555 17.905 1.00 42.03 97 LYS A N 1
ATOM 792 C CA . LYS A 1 97 ? 3.733 -8.586 19.359 1.00 42.03 97 LYS A CA 1
ATOM 793 C C . LYS A 1 97 ? 5.096 -8.225 19.949 1.00 42.03 97 LYS A C 1
ATOM 795 O O . LYS A 1 97 ? 5.962 -9.085 20.065 1.00 42.03 97 LYS A O 1
ATOM 800 N N . SER A 1 98 ? 5.343 -6.937 20.165 1.00 45.12 98 SER A N 1
ATOM 801 C CA . SER A 1 98 ? 6.579 -6.489 20.799 1.00 45.12 98 SER A CA 1
ATOM 802 C C . SER A 1 98 ? 6.452 -6.782 22.286 1.00 45.12 98 SER A C 1
ATOM 804 O O . SER A 1 98 ? 5.770 -6.054 22.998 1.00 45.12 98 SER A O 1
ATOM 806 N N . PHE A 1 99 ? 7.075 -7.860 22.750 1.00 46.22 99 PHE A N 1
ATOM 807 C CA . PHE A 1 99 ? 7.378 -8.021 24.167 1.00 46.22 99 PHE A CA 1
ATOM 808 C C . PHE A 1 99 ? 8.698 -7.302 24.436 1.00 46.22 99 PHE A C 1
ATOM 810 O O . PHE A 1 99 ? 9.752 -7.913 24.311 1.00 46.22 99 PHE A O 1
ATOM 817 N N . SER A 1 100 ? 8.654 -6.005 24.746 1.00 46.69 100 SER A N 1
ATOM 818 C CA . SER A 1 100 ? 9.788 -5.319 25.382 1.00 46.69 100 SER A CA 1
ATOM 819 C C . SER A 1 100 ? 9.434 -3.887 25.786 1.00 46.69 100 SER A C 1
ATOM 821 O O . SER A 1 100 ? 9.078 -3.057 24.950 1.00 46.69 100 SER A O 1
ATOM 823 N N . ASN A 1 101 ? 9.579 -3.606 27.083 1.00 48.78 101 ASN A N 1
ATOM 824 C CA . ASN A 1 101 ? 9.544 -2.271 27.676 1.00 48.78 101 ASN A CA 1
ATOM 825 C C . ASN A 1 101 ? 10.706 -1.432 27.126 1.00 48.78 101 ASN A C 1
ATOM 827 O O . ASN A 1 101 ? 11.827 -1.551 27.609 1.00 48.78 101 ASN A O 1
ATOM 831 N N . ILE A 1 102 ? 10.462 -0.592 26.120 1.00 50.66 102 ILE A N 1
ATOM 832 C CA . ILE A 1 102 ? 11.391 0.480 25.748 1.00 50.66 102 ILE A CA 1
ATOM 833 C C . ILE A 1 102 ? 10.568 1.741 25.505 1.00 50.66 102 ILE A C 1
ATOM 835 O O . ILE A 1 102 ? 9.746 1.803 24.591 1.00 50.66 102 ILE A O 1
ATOM 839 N N . THR A 1 103 ? 10.798 2.745 26.347 1.00 53.34 103 THR A N 1
ATOM 840 C CA . THR A 1 103 ? 10.260 4.101 26.234 1.00 53.34 103 THR A CA 1
ATOM 841 C C . THR A 1 103 ? 10.741 4.731 24.923 1.00 53.34 103 THR A C 1
ATOM 843 O O . THR A 1 103 ? 11.828 5.300 24.861 1.00 53.34 103 THR A O 1
ATOM 846 N N . LEU A 1 104 ? 9.958 4.609 23.849 1.00 48.91 104 LEU A N 1
ATOM 847 C CA . LEU A 1 104 ? 10.271 5.220 22.557 1.00 48.91 104 LEU A CA 1
ATOM 848 C C . LEU A 1 104 ? 9.728 6.657 22.523 1.00 48.91 104 LEU A C 1
ATOM 850 O O . LEU A 1 104 ? 8.564 6.889 22.200 1.00 48.91 104 LEU A O 1
ATOM 854 N N . LYS A 1 105 ? 10.578 7.636 22.850 1.00 43.44 105 LYS A N 1
ATOM 855 C CA . LYS A 1 105 ? 10.321 9.046 22.526 1.00 43.44 105 LYS A CA 1
ATOM 856 C C . LYS A 1 105 ? 10.578 9.273 21.029 1.00 43.44 105 LYS A C 1
ATOM 858 O O . LYS A 1 105 ? 11.681 9.046 20.558 1.00 43.44 105 LYS A O 1
ATOM 863 N N . ASN A 1 106 ? 9.523 9.659 20.312 1.00 47.75 106 ASN A N 1
ATOM 864 C CA . ASN A 1 106 ? 9.458 10.469 19.085 1.00 47.75 106 ASN A CA 1
ATOM 865 C C . ASN A 1 106 ? 10.738 10.625 18.214 1.00 47.75 106 ASN A C 1
ATOM 867 O O . ASN A 1 106 ? 11.439 11.624 18.317 1.00 47.75 106 ASN A O 1
ATOM 871 N N . VAL A 1 107 ? 10.998 9.689 17.286 1.00 46.44 107 VAL A N 1
ATOM 872 C CA . VAL A 1 107 ? 12.041 9.825 16.225 1.00 46.44 107 VAL A CA 1
ATOM 873 C C . VAL A 1 107 ? 11.450 9.701 14.803 1.00 46.44 107 VAL A C 1
ATOM 875 O O . VAL A 1 107 ? 12.169 9.544 13.826 1.00 46.44 107 VAL A O 1
ATOM 878 N N . LYS A 1 108 ? 10.122 9.712 14.626 1.00 49.41 108 LYS A N 1
ATOM 879 C CA . LYS A 1 108 ? 9.513 9.226 13.368 1.00 49.41 108 LYS A CA 1
ATOM 880 C C . LYS A 1 108 ? 9.100 10.268 12.327 1.00 49.41 108 LYS A C 1
ATOM 882 O O . LYS A 1 108 ? 8.557 9.850 11.310 1.00 49.41 108 LYS A O 1
ATOM 887 N N . GLU A 1 109 ? 9.379 11.556 12.504 1.00 44.44 109 GLU A N 1
ATOM 888 C CA . GLU A 1 109 ? 8.822 12.582 11.600 1.00 44.44 109 GLU A CA 1
ATOM 889 C C . GLU A 1 109 ? 9.824 13.212 10.619 1.00 44.44 109 GLU A C 1
ATOM 891 O O . GLU A 1 109 ? 9.413 13.930 9.720 1.00 44.44 109 GLU A O 1
ATOM 896 N N . ASN A 1 110 ? 11.117 12.882 10.691 1.00 47.50 110 ASN A N 1
ATOM 897 C CA . ASN A 1 110 ? 12.147 13.694 10.026 1.00 47.50 110 ASN A CA 1
ATOM 898 C C . ASN A 1 110 ? 12.928 12.944 8.930 1.00 47.50 110 ASN A C 1
ATOM 900 O O . ASN A 1 110 ? 13.671 13.560 8.179 1.00 47.50 110 ASN A O 1
ATOM 904 N N . ALA A 1 111 ? 12.798 11.616 8.825 1.00 51.38 111 ALA A N 1
ATOM 905 C CA . ALA A 1 111 ? 13.636 10.817 7.918 1.00 51.38 111 ALA A CA 1
ATOM 906 C C . ALA A 1 111 ? 13.138 10.776 6.457 1.00 51.38 111 ALA A C 1
ATOM 908 O O . ALA A 1 111 ? 13.838 10.263 5.590 1.00 51.38 111 ALA A O 1
ATOM 909 N N . TRP A 1 112 ? 11.924 11.266 6.181 1.00 47.94 112 TRP A N 1
ATOM 910 C CA . TRP A 1 112 ? 11.299 11.193 4.851 1.00 47.94 112 TRP A CA 1
ATOM 911 C C . TRP A 1 112 ? 11.538 12.448 4.006 1.00 47.94 112 TRP A C 1
ATOM 913 O O . TRP A 1 112 ? 11.674 12.348 2.790 1.00 47.94 112 TRP A O 1
ATOM 923 N N . ASP A 1 113 ? 11.663 13.610 4.652 1.00 50.22 113 ASP A N 1
ATOM 924 C CA . ASP A 1 113 ? 11.911 14.889 3.975 1.00 50.22 113 ASP A CA 1
ATOM 925 C C . ASP A 1 113 ? 13.297 14.919 3.312 1.00 50.22 113 ASP A C 1
ATOM 927 O O . ASP A 1 113 ? 13.468 15.409 2.198 1.00 50.22 113 ASP A O 1
ATOM 931 N N . SER A 1 114 ? 14.280 14.269 3.942 1.00 48.19 114 SER A N 1
ATOM 932 C CA . SER A 1 114 ? 15.634 14.141 3.396 1.00 48.19 114 SER A CA 1
ATOM 933 C C . SER A 1 114 ? 15.733 13.219 2.173 1.00 48.19 114 SER A C 1
ATOM 935 O O . SER A 1 114 ? 16.701 13.323 1.429 1.00 48.19 114 SER A O 1
ATOM 937 N N . PHE A 1 115 ? 14.767 12.321 1.941 1.00 52.75 115 PHE A N 1
ATOM 938 C CA . PHE A 1 115 ? 14.787 11.429 0.773 1.00 52.75 115 PHE A CA 1
ATOM 939 C C . PHE A 1 115 ? 14.157 12.090 -0.462 1.00 52.75 115 PHE A C 1
ATOM 941 O O . PHE A 1 115 ? 14.666 11.924 -1.566 1.00 52.75 115 PHE A O 1
ATOM 948 N N . SER A 1 116 ? 13.107 12.895 -0.271 1.00 52.19 116 SER A N 1
ATOM 949 C CA . SER A 1 116 ? 12.415 13.614 -1.354 1.00 52.19 116 SER A CA 1
ATOM 950 C C . SER A 1 116 ? 13.311 14.639 -2.064 1.00 52.19 116 SER A C 1
ATOM 952 O O . SER A 1 116 ? 13.231 14.782 -3.279 1.00 52.19 116 SER A O 1
ATOM 954 N N . GLN A 1 117 ? 14.220 15.295 -1.332 1.00 47.19 117 GLN A N 1
ATOM 955 C CA . GLN A 1 117 ? 15.217 16.204 -1.921 1.00 47.19 117 GLN A CA 1
ATOM 956 C C . GLN A 1 117 ? 16.303 15.479 -2.729 1.00 47.19 117 GLN A C 1
ATOM 958 O O . GLN A 1 117 ? 16.934 16.080 -3.593 1.00 47.19 117 GLN A O 1
ATOM 963 N N . MET A 1 118 ? 16.533 14.188 -2.473 1.00 42.59 118 MET A N 1
ATOM 964 C CA . MET A 1 118 ? 17.580 13.424 -3.155 1.00 42.59 118 MET A CA 1
ATOM 965 C C . MET A 1 118 ? 17.131 12.949 -4.544 1.00 42.59 118 MET A C 1
ATOM 967 O O . MET A 1 118 ? 17.944 12.878 -5.458 1.00 42.59 118 MET A O 1
ATOM 971 N N . THR A 1 119 ? 15.832 12.684 -4.719 1.00 49.50 119 THR A N 1
ATOM 972 C CA . THR A 1 119 ? 15.245 12.262 -6.002 1.00 49.50 119 THR A CA 1
ATOM 973 C C . THR A 1 119 ? 15.087 13.407 -7.003 1.00 49.50 119 THR A C 1
ATOM 975 O O . THR A 1 119 ? 15.217 13.192 -8.203 1.00 49.50 119 THR A O 1
ATOM 978 N N . GLU A 1 120 ? 14.877 14.635 -6.524 1.00 48.19 120 GLU A N 1
ATOM 979 C CA . GLU A 1 120 ? 14.717 15.820 -7.381 1.00 48.19 120 GLU A CA 1
ATOM 980 C C . GLU A 1 120 ? 16.041 16.251 -8.048 1.00 48.19 120 GLU A C 1
ATOM 982 O O . GLU A 1 120 ? 16.045 16.841 -9.128 1.00 48.19 120 GLU A O 1
ATOM 987 N N . LEU A 1 121 ? 17.187 15.885 -7.459 1.00 46.28 121 LEU A N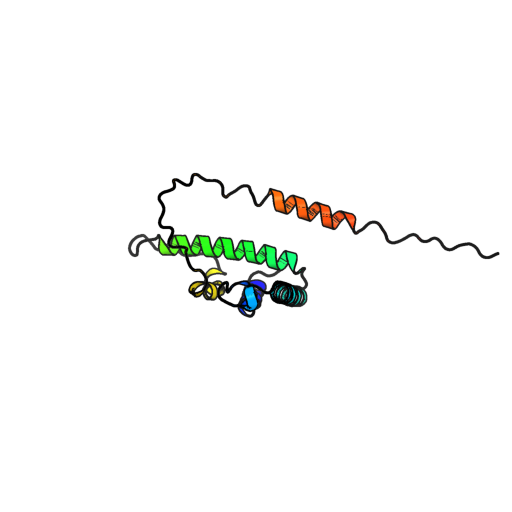 1
ATOM 988 C CA . LEU A 1 121 ? 18.513 16.184 -8.011 1.00 46.28 121 LEU A CA 1
ATOM 989 C C . LEU A 1 121 ? 18.952 15.210 -9.124 1.00 46.28 121 LEU A C 1
ATOM 991 O O . LEU A 1 121 ? 19.729 15.602 -9.996 1.00 46.28 121 LEU A O 1
ATOM 995 N N . GLU A 1 122 ? 18.456 13.967 -9.147 1.00 50.59 122 GLU A N 1
ATOM 996 C CA . GLU A 1 122 ? 18.819 12.982 -10.185 1.00 50.59 122 GLU A CA 1
ATOM 997 C C . GLU A 1 122 ? 18.025 13.148 -11.491 1.00 50.59 122 GLU A C 1
ATOM 999 O O . GLU A 1 122 ? 18.562 12.889 -12.569 1.00 50.59 122 GLU A O 1
ATOM 1004 N N . GLU A 1 123 ? 16.779 13.629 -11.451 1.00 46.75 123 GLU A N 1
ATOM 1005 C CA . GLU A 1 123 ? 15.994 13.852 -12.678 1.00 46.75 123 GLU A CA 1
ATOM 1006 C C . GLU A 1 123 ? 16.470 15.064 -13.493 1.00 46.75 123 GLU A C 1
ATOM 1008 O O . GLU A 1 123 ? 16.299 15.096 -14.715 1.00 46.75 123 GLU A O 1
ATOM 1013 N N . ASN A 1 124 ? 17.133 16.034 -12.857 1.00 44.78 124 ASN A N 1
ATOM 1014 C CA . ASN A 1 124 ? 17.577 17.254 -13.530 1.00 44.78 124 ASN A CA 1
ATOM 1015 C C . ASN A 1 124 ? 18.886 17.086 -14.334 1.00 44.78 124 ASN A C 1
ATOM 1017 O O . ASN A 1 124 ? 19.210 17.930 -15.160 1.00 44.78 124 ASN A O 1
ATOM 1021 N N . THR A 1 125 ? 19.633 15.990 -14.153 1.00 45.41 125 THR A N 1
ATOM 1022 C CA . THR A 1 125 ? 20.917 15.753 -14.856 1.00 45.41 125 THR A CA 1
ATOM 1023 C C . THR A 1 125 ? 20.784 14.993 -16.179 1.00 45.41 125 THR A C 1
ATOM 1025 O O . THR A 1 125 ? 21.764 14.855 -16.909 1.00 45.41 125 THR A O 1
ATOM 1028 N N . LYS A 1 126 ? 19.585 14.522 -16.543 1.00 49.44 126 LYS A N 1
ATOM 1029 C CA . LYS A 1 126 ? 19.363 13.753 -17.784 1.00 49.44 126 LYS A CA 1
ATOM 1030 C C . LYS A 1 126 ? 18.764 14.542 -18.954 1.00 49.44 126 LYS A C 1
ATOM 1032 O O . LYS A 1 126 ? 18.499 13.938 -19.987 1.00 49.44 126 LYS A O 1
ATOM 1037 N N . LYS A 1 127 ? 18.565 15.860 -18.835 1.00 47.38 127 LYS A N 1
ATOM 1038 C CA . LYS A 1 127 ? 17.899 16.682 -19.869 1.00 47.38 127 LYS A CA 1
ATOM 1039 C C . LYS A 1 127 ? 18.801 17.645 -20.656 1.00 47.38 127 LYS A C 1
ATOM 1041 O O . LYS A 1 127 ? 18.270 18.451 -21.405 1.00 47.38 127 LYS A O 1
ATOM 1046 N N . GLU A 1 128 ? 20.128 17.548 -20.557 1.00 46.56 128 GLU A N 1
ATOM 1047 C CA . GLU A 1 128 ? 21.041 18.487 -21.242 1.00 46.56 128 GLU A CA 1
ATOM 1048 C C . GLU A 1 128 ? 22.151 17.788 -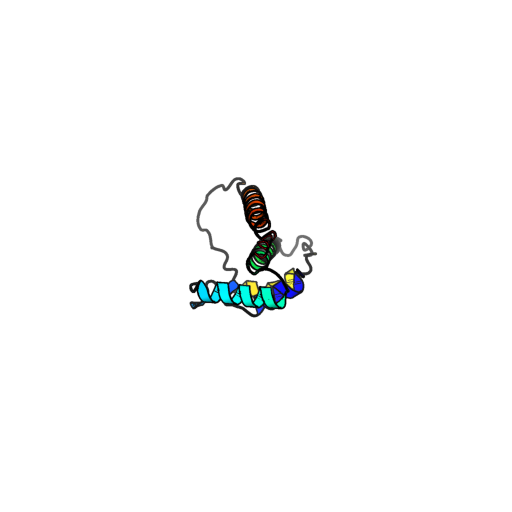22.053 1.00 46.56 128 GLU A C 1
ATOM 1050 O O . GLU A 1 128 ? 23.315 18.152 -21.974 1.00 46.56 128 GLU A O 1
ATOM 1055 N N . ASN A 1 129 ? 21.815 16.734 -22.808 1.00 48.00 129 ASN A N 1
ATOM 1056 C CA . ASN A 1 129 ? 22.726 16.134 -23.798 1.00 48.00 129 ASN A CA 1
ATOM 1057 C C . ASN A 1 129 ? 21.945 15.537 -24.985 1.00 48.00 129 ASN A C 1
ATOM 1059 O O . ASN A 1 129 ? 21.985 14.329 -25.219 1.00 48.00 129 ASN A O 1
ATOM 1063 N N . PHE A 1 130 ? 21.195 16.364 -25.713 1.00 49.88 130 PHE A N 1
ATOM 1064 C CA . PHE A 1 130 ? 20.767 16.074 -27.086 1.00 49.88 130 PHE A CA 1
ATOM 1065 C C . PHE A 1 130 ? 20.408 17.396 -27.792 1.00 49.88 130 PHE A C 1
ATOM 1067 O O . PHE A 1 130 ? 19.815 18.253 -27.148 1.00 49.88 130 PHE A O 1
ATOM 1074 N N . GLU A 1 131 ? 20.796 17.532 -29.067 1.00 49.25 131 GLU A N 1
ATOM 1075 C CA . GLU A 1 131 ? 20.899 18.764 -29.886 1.00 49.25 131 GLU A CA 1
ATOM 1076 C C . GLU A 1 131 ? 22.013 19.727 -29.415 1.00 49.25 131 GLU A C 1
ATOM 1078 O O . GLU A 1 131 ? 21.886 20.410 -28.411 1.00 49.25 131 GLU A O 1
ATOM 1083 N N . ASP A 1 132 ? 23.183 19.792 -30.055 1.00 45.84 132 ASP A N 1
ATOM 1084 C CA . ASP A 1 132 ? 23.324 20.296 -31.425 1.00 45.84 132 ASP A CA 1
ATOM 1085 C C . ASP A 1 132 ? 24.554 19.666 -32.118 1.00 45.84 132 ASP A C 1
ATOM 1087 O O . ASP A 1 132 ? 25.706 20.026 -31.868 1.00 45.84 132 ASP A O 1
ATOM 1091 N N . SER A 1 133 ? 24.322 18.651 -32.953 1.00 50.50 133 SER A N 1
ATOM 1092 C CA . SER A 1 133 ? 25.317 18.172 -33.915 1.00 50.50 133 SER A CA 1
ATOM 1093 C C . SER A 1 133 ? 25.128 18.955 -35.210 1.00 50.50 133 SER A C 1
ATOM 1095 O O . SER A 1 133 ? 24.338 18.562 -36.071 1.00 50.50 133 SER A O 1
ATOM 1097 N N . GLU A 1 134 ? 25.839 20.071 -35.317 1.00 62.22 134 GLU A N 1
ATOM 1098 C CA . GLU A 1 134 ? 25.900 20.905 -36.515 1.00 62.22 134 GLU A CA 1
ATOM 1099 C C . GLU A 1 134 ? 26.535 20.103 -37.681 1.00 62.22 134 GLU A C 1
ATOM 1101 O O . GLU A 1 134 ? 27.577 19.460 -37.489 1.00 62.22 134 GLU A O 1
ATOM 1106 N N . PRO A 1 135 ? 25.924 20.059 -38.882 1.00 59.81 135 PRO A N 1
ATOM 1107 C CA . PRO A 1 135 ? 26.448 19.280 -40.001 1.00 59.81 135 PRO A CA 1
ATOM 1108 C C . PRO A 1 135 ? 27.660 19.972 -40.643 1.00 59.81 135 PRO A C 1
ATOM 1110 O O . PRO A 1 135 ? 27.665 21.182 -40.866 1.00 59.81 135 PRO A O 1
ATOM 1113 N N . LEU A 1 136 ? 28.687 19.179 -40.970 1.00 56.28 136 LEU A N 1
ATOM 1114 C CA . LEU A 1 136 ? 29.890 19.632 -41.675 1.00 56.28 136 LEU A CA 1
ATOM 1115 C C . LEU A 1 136 ? 29.540 20.202 -43.066 1.00 56.28 136 LEU A C 1
ATOM 1117 O O . LEU A 1 136 ? 28.697 19.619 -43.751 1.00 56.28 136 LEU A O 1
ATOM 1121 N N . PRO A 1 137 ? 30.203 21.281 -43.521 1.00 57.44 137 PRO A N 1
ATOM 1122 C CA . PRO A 1 137 ? 30.035 21.774 -44.883 1.00 57.44 137 PRO A CA 1
ATOM 1123 C C . PRO A 1 137 ? 30.665 20.816 -45.908 1.00 57.44 137 PRO A C 1
ATOM 1125 O O . PRO A 1 137 ? 31.758 20.288 -45.686 1.00 57.44 137 PRO A O 1
ATOM 1128 N N . ASP A 1 138 ? 29.968 20.626 -47.032 1.00 55.62 138 ASP A N 1
ATOM 1129 C CA . ASP A 1 138 ? 30.473 19.928 -48.217 1.00 55.62 138 ASP A CA 1
ATOM 1130 C C . ASP A 1 138 ? 31.669 20.672 -48.846 1.00 55.62 138 ASP A C 1
ATOM 1132 O O . ASP A 1 138 ? 31.752 21.902 -48.811 1.00 55.62 138 ASP A O 1
ATOM 1136 N N . VAL A 1 139 ? 32.583 19.863 -49.391 1.00 65.12 139 VAL A N 1
ATOM 1137 C CA . VAL A 1 139 ? 33.892 20.182 -49.998 1.00 65.12 139 VAL A CA 1
ATOM 1138 C C . VAL A 1 139 ? 33.869 21.225 -51.119 1.00 65.12 139 VAL A C 1
ATOM 1140 O O . VAL A 1 139 ? 32.940 21.198 -51.958 1.00 65.12 139 VAL A O 1
#